Protein AF-A0A1U7H948-F1 (afdb_monomer)

Mean predicted aligned error: 4.13 Å

Nearest PDB structures (foldseek):
  3bcq-assembly1_A  TM=4.196E-01  e=9.488E+00  Brycon cephalus
  7r0e-assembly1_C  TM=2.460E-01  e=8.887E+00  Influenza A virus (A/Zhejiang/DTID-ZJU01/2013(H7N9))

Foldseek 3Di:
DWWKAFPVGDIDDDPDLQVVLVVVQVPDPDDAPDSLRSLVSVQVVCCVPPVAHADRPDSVSRVVSCCVVRRMHIDDDPPD

Secondary structure (DSSP, 8-state):
-EEEEETT--EEEESSHHHHHHHHHHHS----SSHHHHHHHHHHHHHHHT------SSHHHHHHHHHHTTSEEEEEE---

pLDDT: mean 90.7, std 9.7, range [45.88, 97.0]

Radius of gyration: 11.97 Å; Cα contacts (8 Å, |Δi|>4): 107; chains: 1; bounding box: 22×27×35 Å

Structure (mmCIF, N/CA/C/O backbone):
data_AF-A0A1U7H948-F1
#
_entry.id   AF-A0A1U7H948-F1
#
loop_
_atom_site.group_PDB
_atom_site.id
_atom_site.type_symbol
_atom_site.label_atom_id
_atom_site.label_alt_id
_atom_site.label_comp_id
_atom_site.label_asym_id
_atom_site.label_entity_id
_atom_site.label_seq_id
_atom_site.pdbx_PDB_ins_code
_atom_site.Cartn_x
_atom_site.Cartn_y
_atom_site.Cartn_z
_atom_site.occupancy
_atom_site.B_iso_or_equiv
_atom_site.auth_seq_id
_atom_site.auth_comp_id
_atom_site.auth_asym_id
_atom_site.auth_atom_id
_atom_site.pdbx_PDB_model_num
ATOM 1 N N . MET A 1 1 ? 4.829 -5.672 -16.242 1.00 81.81 1 MET A N 1
ATOM 2 C CA . MET A 1 1 ? 3.594 -4.915 -15.986 1.00 81.81 1 MET A CA 1
ATOM 3 C C . MET A 1 1 ? 2.525 -5.798 -15.372 1.00 81.81 1 MET A C 1
ATOM 5 O O . MET A 1 1 ? 2.127 -6.789 -15.981 1.00 81.81 1 MET A O 1
ATOM 9 N N . THR A 1 2 ? 2.064 -5.415 -14.184 1.00 89.44 2 THR A N 1
ATOM 10 C CA . THR A 1 2 ? 0.999 -6.092 -13.436 1.00 89.44 2 THR A CA 1
ATOM 11 C C . THR A 1 2 ? -0.185 -5.144 -13.279 1.00 89.44 2 THR A C 1
ATOM 13 O O . THR A 1 2 ? -0.002 -3.949 -13.027 1.00 89.44 2 THR A O 1
ATOM 16 N N . ILE A 1 3 ? -1.401 -5.668 -13.439 1.00 92.69 3 ILE A N 1
ATOM 17 C CA . ILE A 1 3 ? -2.635 -4.891 -13.281 1.00 92.69 3 ILE A CA 1
ATOM 18 C C . ILE A 1 3 ? -3.207 -5.138 -11.889 1.00 92.69 3 ILE A C 1
ATOM 20 O O . ILE A 1 3 ? -3.552 -6.271 -11.540 1.00 92.69 3 ILE A O 1
ATOM 24 N N . TYR A 1 4 ? -3.369 -4.062 -11.126 1.00 93.81 4 TYR A N 1
ATOM 25 C CA . TYR A 1 4 ? -3.940 -4.072 -9.786 1.00 93.81 4 TYR A CA 1
ATOM 26 C C . TYR A 1 4 ? -5.274 -3.343 -9.762 1.00 93.81 4 TYR A C 1
ATOM 28 O O . TYR A 1 4 ? -5.459 -2.352 -10.466 1.00 93.81 4 TYR A O 1
ATOM 36 N N . VAL A 1 5 ? -6.204 -3.806 -8.933 1.00 94.25 5 VAL A N 1
ATOM 37 C CA . VAL A 1 5 ? -7.525 -3.197 -8.783 1.00 94.25 5 VAL A CA 1
ATOM 38 C C . VAL A 1 5 ? -7.885 -3.035 -7.320 1.00 94.25 5 VAL A C 1
ATOM 40 O O . VAL A 1 5 ? -7.756 -3.972 -6.540 1.00 94.25 5 VAL A O 1
ATOM 43 N N . THR A 1 6 ? -8.329 -1.841 -6.935 1.00 92.81 6 THR A N 1
ATOM 44 C CA . THR A 1 6 ? -8.815 -1.579 -5.574 1.00 92.81 6 THR A CA 1
ATOM 45 C C . THR A 1 6 ? -10.222 -2.127 -5.380 1.00 92.81 6 THR A C 1
ATOM 47 O O . THR A 1 6 ? -10.965 -2.311 -6.344 1.00 92.81 6 THR A O 1
ATOM 50 N N . ARG A 1 7 ? -10.660 -2.274 -4.124 1.00 88.25 7 ARG A N 1
ATOM 51 C CA . ARG A 1 7 ? -12.067 -2.599 -3.792 1.00 88.25 7 ARG A CA 1
ATOM 52 C C . ARG A 1 7 ? -13.097 -1.692 -4.470 1.00 88.25 7 ARG A C 1
ATOM 54 O O . ARG A 1 7 ? -14.212 -2.119 -4.742 1.00 88.25 7 ARG A O 1
ATOM 61 N N . GLN A 1 8 ? -12.731 -0.439 -4.732 1.00 88.00 8 GLN A N 1
ATOM 62 C CA . GLN A 1 8 ? -13.600 0.553 -5.373 1.00 88.00 8 GLN A CA 1
ATOM 63 C C . GLN A 1 8 ? -13.643 0.399 -6.905 1.00 88.00 8 GLN A C 1
ATOM 65 O O . GLN A 1 8 ? -14.332 1.155 -7.585 1.00 88.00 8 GLN A O 1
ATOM 70 N N . GLY A 1 9 ? -12.901 -0.562 -7.462 1.00 89.56 9 GLY A N 1
ATOM 71 C CA . GLY A 1 9 ? -12.829 -0.836 -8.894 1.00 89.56 9 GLY A CA 1
ATOM 72 C C . GLY A 1 9 ? -11.824 0.031 -9.652 1.00 89.56 9 GLY A C 1
ATOM 73 O O . GLY A 1 9 ? -11.799 -0.020 -10.883 1.00 89.56 9 GLY A O 1
ATOM 74 N N . THR A 1 10 ? -10.988 0.816 -8.960 1.00 92.25 10 THR A N 1
ATOM 75 C CA . THR A 1 10 ? -9.957 1.606 -9.647 1.00 92.25 10 THR A CA 1
ATOM 76 C C . THR A 1 10 ? -8.800 0.719 -10.060 1.00 92.25 10 THR A C 1
ATOM 78 O O . THR A 1 10 ? -8.362 -0.105 -9.262 1.00 92.25 10 THR A O 1
ATOM 81 N N . LYS A 1 11 ? -8.311 0.893 -11.289 1.00 93.50 11 LYS A N 1
ATOM 82 C CA . LYS A 1 11 ? -7.238 0.081 -11.860 1.00 93.50 11 LYS A CA 1
ATOM 83 C C . LYS A 1 11 ? -5.922 0.846 -11.900 1.00 93.50 11 LYS A C 1
ATOM 85 O O . LYS A 1 11 ? -5.903 1.997 -12.324 1.00 93.50 11 LYS A O 1
ATOM 90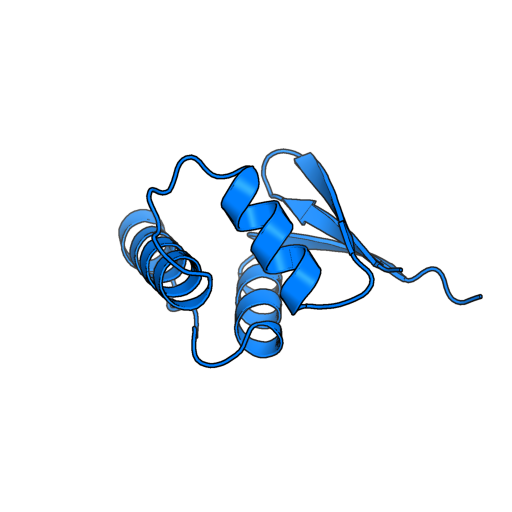 N N . PHE A 1 12 ? -4.847 0.153 -11.558 1.00 93.44 12 PHE A N 1
ATOM 91 C CA . PHE A 1 12 ? -3.473 0.620 -11.653 1.00 93.44 12 PHE A CA 1
ATOM 92 C C . PHE A 1 12 ? -2.657 -0.351 -12.493 1.00 93.44 12 PHE A C 1
ATOM 94 O O . PHE A 1 12 ? -2.803 -1.567 -12.360 1.00 9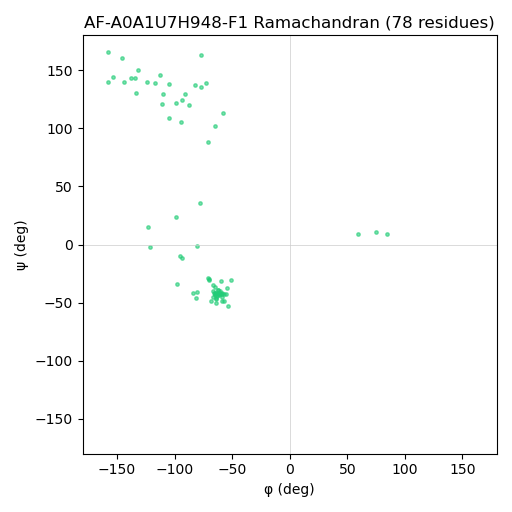3.44 12 PHE A O 1
ATOM 101 N N . ASN A 1 13 ? -1.784 0.196 -13.328 1.00 93.62 13 ASN A N 1
ATOM 102 C CA . ASN A 1 13 ? -0.777 -0.574 -14.043 1.00 93.62 13 ASN A CA 1
ATOM 103 C C . ASN A 1 13 ? 0.565 -0.174 -13.454 1.00 93.62 13 ASN A C 1
ATOM 105 O O . ASN A 1 13 ? 0.895 1.009 -13.484 1.00 93.62 13 ASN A O 1
ATOM 109 N N . ALA A 1 14 ? 1.308 -1.132 -12.917 1.00 92.50 14 ALA A N 1
ATOM 110 C CA . ALA A 1 14 ? 2.617 -0.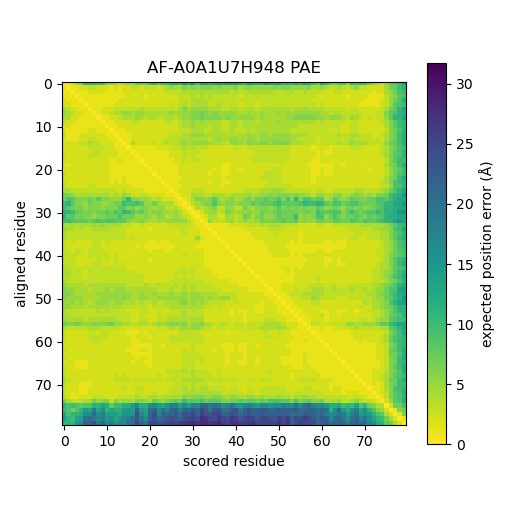858 -12.346 1.00 92.50 14 ALA A CA 1
ATOM 111 C C . ALA A 1 14 ? 3.612 -1.950 -12.737 1.00 92.50 14 ALA A C 1
ATOM 113 O O . ALA A 1 14 ? 3.267 -3.136 -12.818 1.00 92.50 14 ALA A O 1
ATOM 114 N N . ASP A 1 15 ? 4.852 -1.543 -12.977 1.00 91.19 15 ASP A N 1
ATOM 115 C CA . ASP A 1 15 ? 5.987 -2.430 -13.220 1.00 91.19 15 ASP A CA 1
ATOM 116 C C . ASP A 1 15 ? 6.768 -2.732 -11.935 1.00 91.19 15 ASP A C 1
ATOM 118 O O . ASP A 1 15 ? 7.583 -3.655 -11.910 1.00 91.19 15 ASP A O 1
ATOM 122 N N . SER A 1 16 ? 6.500 -1.998 -10.851 1.00 93.62 16 SER A N 1
ATOM 123 C CA . SER A 1 16 ? 7.099 -2.240 -9.538 1.00 93.62 16 SER A CA 1
ATOM 124 C C . SER A 1 16 ? 6.149 -1.934 -8.381 1.00 93.62 16 SER A 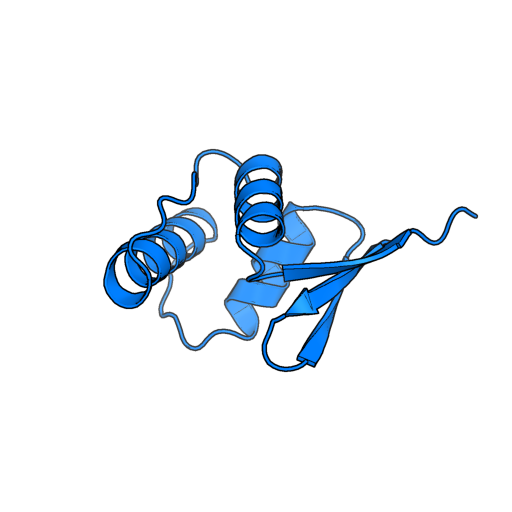C 1
ATOM 126 O O . SER A 1 16 ? 5.188 -1.175 -8.513 1.00 93.62 16 SER A O 1
ATOM 128 N N . ALA A 1 17 ? 6.460 -2.498 -7.211 1.00 93.50 17 ALA A N 1
ATOM 129 C CA . ALA A 1 17 ? 5.748 -2.210 -5.973 1.00 93.50 17 ALA A CA 1
ATOM 130 C C . ALA A 1 17 ? 5.807 -0.716 -5.613 1.00 93.50 17 ALA A C 1
ATOM 132 O O . ALA A 1 17 ? 4.783 -0.112 -5.310 1.00 93.50 17 ALA A O 1
ATOM 133 N N . THR A 1 18 ? 6.985 -0.098 -5.713 1.00 95.50 18 THR A N 1
ATOM 134 C CA . THR A 1 18 ? 7.167 1.337 -5.451 1.00 95.50 18 THR A CA 1
ATOM 135 C C . THR A 1 18 ? 6.267 2.194 -6.336 1.00 95.50 18 THR A C 1
ATOM 137 O O . THR A 1 18 ? 5.542 3.036 -5.817 1.00 95.50 18 THR A O 1
ATOM 140 N N . GLU A 1 19 ? 6.250 1.931 -7.645 1.00 95.50 19 GLU A N 1
ATOM 141 C CA . GLU A 1 19 ? 5.416 2.671 -8.598 1.00 95.50 19 GLU A CA 1
ATOM 142 C C . GLU A 1 19 ? 3.923 2.546 -8.265 1.00 95.50 19 GLU A C 1
ATOM 144 O O . GLU A 1 19 ? 3.188 3.532 -8.290 1.00 95.50 19 GLU A O 1
ATOM 149 N N . LEU A 1 20 ? 3.460 1.350 -7.895 1.00 95.44 20 LEU A N 1
ATOM 150 C CA . LEU A 1 20 ? 2.076 1.160 -7.469 1.00 95.44 20 LEU A CA 1
ATOM 151 C C . LEU A 1 20 ? 1.751 1.981 -6.211 1.00 95.44 20 LEU A C 1
ATOM 153 O O . LEU A 1 20 ? 0.690 2.600 -6.148 1.00 95.44 20 LEU A O 1
ATOM 157 N N . VAL A 1 21 ? 2.637 2.007 -5.211 1.00 95.31 21 VAL A N 1
ATOM 158 C CA . VAL A 1 21 ? 2.411 2.806 -3.994 1.00 95.31 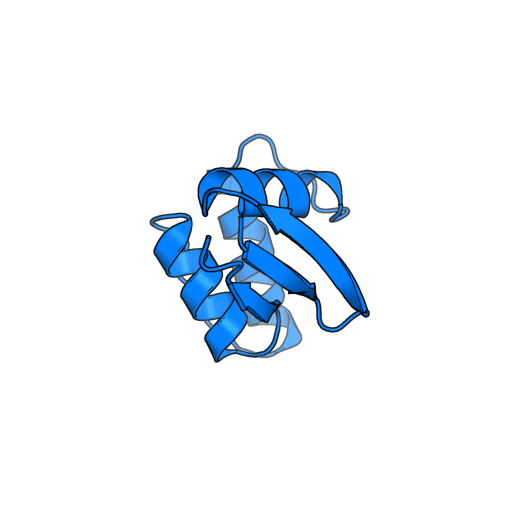21 VAL A CA 1
ATOM 159 C C . VAL A 1 21 ? 2.400 4.304 -4.315 1.00 95.31 21 VAL A C 1
ATOM 161 O O . VAL A 1 21 ? 1.582 5.027 -3.753 1.00 95.31 21 VAL A O 1
ATOM 164 N N . GLU A 1 22 ? 3.233 4.773 -5.246 1.00 94.81 22 GLU A N 1
ATOM 165 C CA . GLU A 1 22 ? 3.214 6.166 -5.717 1.00 94.81 22 GLU A CA 1
ATOM 166 C C . GLU A 1 22 ? 1.882 6.504 -6.404 1.00 94.81 22 GLU A C 1
ATOM 168 O O . GLU A 1 22 ? 1.264 7.528 -6.107 1.00 94.81 22 GLU A O 1
ATOM 173 N N . GLN A 1 23 ? 1.380 5.620 -7.271 1.00 94.81 23 GLN A N 1
ATOM 174 C CA . GLN A 1 23 ? 0.072 5.799 -7.908 1.00 94.81 23 GLN A CA 1
ATOM 175 C C . GLN A 1 23 ? -1.070 5.812 -6.878 1.00 94.81 23 GLN A C 1
ATOM 177 O O . GLN A 1 23 ? -1.956 6.667 -6.950 1.00 94.81 23 GLN A O 1
ATOM 182 N N . LEU A 1 24 ? -1.028 4.916 -5.884 1.00 93.94 24 LEU A N 1
ATOM 183 C CA . LEU A 1 24 ? -1.983 4.896 -4.772 1.00 93.94 24 LEU A CA 1
ATOM 184 C C . LEU A 1 24 ? -1.928 6.196 -3.963 1.00 93.94 24 LEU A C 1
ATOM 186 O O . LEU A 1 24 ? -2.976 6.750 -3.637 1.00 93.94 24 LEU A O 1
ATOM 190 N N . GLN A 1 25 ? -0.729 6.713 -3.683 1.00 93.88 25 GLN A N 1
ATOM 191 C CA . GLN A 1 25 ? -0.543 7.979 -2.976 1.00 93.88 25 GLN A CA 1
ATOM 192 C C . GLN A 1 25 ? -1.158 9.156 -3.739 1.00 93.88 25 GLN A C 1
ATOM 194 O O . GLN A 1 25 ? -1.777 10.023 -3.129 1.00 93.88 25 GLN A O 1
ATOM 199 N N . HIS A 1 26 ? -1.000 9.198 -5.064 1.00 90.06 26 HIS A N 1
ATOM 200 C CA . HIS A 1 26 ? -1.562 10.263 -5.895 1.00 90.06 26 HIS A CA 1
ATOM 201 C C . HIS A 1 26 ? -3.085 10.206 -6.016 1.00 90.06 26 HIS A C 1
ATOM 203 O O . HIS A 1 26 ? -3.724 11.245 -6.195 1.00 90.06 26 HIS A O 1
ATOM 209 N N . GLN A 1 27 ? -3.665 9.010 -5.949 1.00 88.31 27 GLN A N 1
ATOM 210 C CA . GLN A 1 27 ? -5.106 8.829 -6.051 1.00 88.31 27 GLN A CA 1
ATOM 211 C C . GLN A 1 27 ? -5.826 9.042 -4.715 1.00 88.31 27 GLN A C 1
ATOM 213 O O . GLN A 1 27 ? -6.914 9.622 -4.679 1.00 88.31 27 GLN A O 1
ATOM 218 N N . GLU A 1 28 ? -5.264 8.535 -3.621 1.00 82.06 28 GLU A N 1
ATOM 219 C CA . GLU A 1 28 ? -5.884 8.641 -2.308 1.00 82.06 28 GLU A CA 1
ATOM 220 C C . GLU A 1 28 ? -5.784 10.075 -1.781 1.00 82.06 28 GLU A C 1
ATOM 222 O O . GLU A 1 28 ? -4.750 10.733 -1.848 1.00 82.06 28 GLU A O 1
ATOM 227 N N . SER A 1 29 ? -6.856 10.566 -1.160 1.00 80.25 29 SER A N 1
ATOM 228 C CA . SER A 1 29 ? -6.873 11.894 -0.524 1.00 80.25 29 SER A CA 1
ATOM 229 C C . SER A 1 29 ? -6.166 11.903 0.842 1.00 80.25 29 SER A C 1
ATOM 231 O O . SER A 1 29 ? -6.600 12.576 1.778 1.00 80.25 29 SER A O 1
ATOM 233 N N . ILE A 1 30 ? -5.089 11.127 0.981 1.00 82.81 30 ILE A N 1
ATOM 234 C CA . ILE A 1 30 ? -4.290 11.022 2.200 1.00 82.81 30 ILE A CA 1
ATOM 235 C C . ILE A 1 30 ? -3.128 12.007 2.090 1.00 82.81 30 ILE A C 1
ATOM 237 O O . ILE A 1 30 ? -2.146 11.773 1.384 1.00 82.81 30 ILE A O 1
ATOM 241 N N . SER A 1 31 ? -3.233 13.114 2.829 1.00 84.62 31 SER A N 1
ATOM 242 C CA . SER A 1 31 ? -2.144 14.083 2.948 1.00 84.62 31 SER A CA 1
ATOM 243 C C . SER A 1 31 ? -0.901 13.387 3.497 1.00 84.62 31 SER A C 1
ATOM 245 O O . SER A 1 31 ? -0.888 12.947 4.645 1.00 84.62 31 SER A O 1
ATOM 247 N N . SER A 1 32 ? 0.135 13.293 2.673 1.00 89.12 32 SER A N 1
ATOM 248 C CA . SER A 1 32 ? 1.377 12.599 2.995 1.00 89.12 32 SER A CA 1
ATOM 249 C C . SER A 1 32 ? 2.559 13.336 2.375 1.00 89.12 32 SER A C 1
ATOM 251 O O . SER A 1 32 ? 2.475 13.835 1.256 1.00 89.12 32 SER A O 1
ATOM 253 N N . ASN A 1 33 ? 3.660 13.433 3.120 1.00 88.12 33 ASN A N 1
ATOM 254 C CA . ASN A 1 33 ? 4.855 14.170 2.676 1.00 88.12 33 ASN A CA 1
ATOM 255 C C . ASN A 1 33 ? 5.909 13.267 2.017 1.00 88.12 33 ASN A C 1
ATOM 257 O O . ASN A 1 33 ? 6.902 13.751 1.478 1.00 88.12 33 ASN A O 1
ATOM 261 N N . SER A 1 34 ? 5.727 11.951 2.108 1.00 92.81 34 SER A N 1
ATOM 262 C CA . SER A 1 34 ? 6.603 10.938 1.527 1.00 92.81 34 SER A CA 1
ATOM 263 C C . SER A 1 34 ? 5.845 9.626 1.341 1.00 92.81 34 SER A C 1
ATOM 265 O O . SER A 1 34 ? 4.786 9.424 1.941 1.00 92.81 34 SER A O 1
ATOM 267 N N . LEU A 1 35 ? 6.419 8.710 0.561 1.00 92.69 35 LEU A N 1
ATOM 268 C CA . LEU A 1 35 ? 5.856 7.377 0.346 1.00 92.69 35 LEU A CA 1
ATOM 269 C C . LEU A 1 35 ? 5.729 6.583 1.660 1.00 92.69 35 LEU A C 1
ATOM 271 O O . LEU A 1 35 ? 4.720 5.932 1.914 1.00 92.69 35 LEU A O 1
ATOM 275 N N . GLN A 1 36 ? 6.728 6.693 2.542 1.00 95.25 36 GLN A N 1
ATOM 276 C CA . GLN A 1 36 ? 6.708 6.058 3.862 1.00 95.25 36 GLN A CA 1
ATOM 277 C C . GLN A 1 36 ? 5.596 6.614 4.759 1.00 95.25 36 GLN A C 1
ATOM 279 O O . GLN A 1 36 ? 4.942 5.855 5.476 1.00 95.25 36 GLN A O 1
ATOM 284 N N . ASP A 1 37 ? 5.390 7.933 4.738 1.00 95.00 37 ASP A N 1
ATOM 285 C CA . ASP A 1 37 ? 4.306 8.581 5.478 1.00 95.00 37 ASP A CA 1
ATOM 286 C C . ASP A 1 37 ? 2.948 8.123 4.938 1.00 95.00 37 ASP A C 1
ATOM 288 O O . ASP A 1 37 ? 2.107 7.681 5.715 1.00 95.00 37 ASP A O 1
ATOM 292 N N . PHE A 1 38 ? 2.774 8.092 3.612 1.00 96.19 38 PHE A N 1
ATOM 293 C CA . PHE A 1 38 ? 1.571 7.553 2.977 1.00 96.19 38 PHE A CA 1
ATOM 294 C C . PHE A 1 38 ? 1.253 6.124 3.438 1.00 96.19 3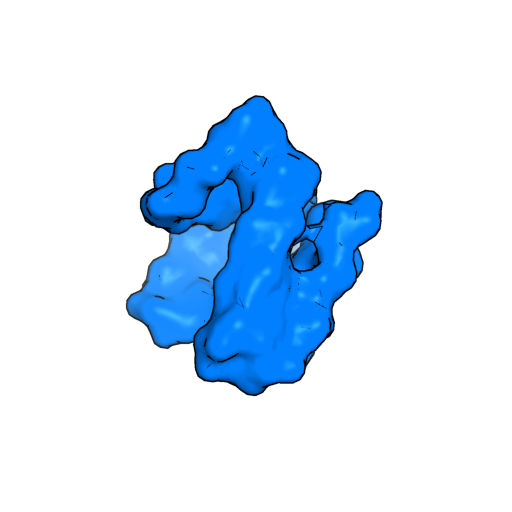8 PHE A C 1
ATOM 296 O O . PHE A 1 38 ? 0.151 5.879 3.934 1.00 96.19 38 PHE A O 1
ATOM 303 N N . MET A 1 39 ? 2.220 5.202 3.353 1.00 96.56 39 MET A N 1
ATOM 304 C CA . MET A 1 39 ? 2.031 3.815 3.796 1.00 96.56 39 MET A CA 1
ATOM 305 C C . MET A 1 39 ? 1.606 3.746 5.270 1.00 96.56 39 MET A C 1
ATOM 307 O O . MET A 1 39 ? 0.684 3.008 5.614 1.00 96.56 39 MET A O 1
ATOM 311 N N . ASN A 1 40 ? 2.219 4.556 6.140 1.00 96.31 40 ASN A N 1
ATOM 312 C CA . ASN A 1 40 ? 1.870 4.624 7.563 1.00 96.31 40 ASN A CA 1
ATOM 313 C C . ASN A 1 40 ? 0.453 5.162 7.805 1.00 96.31 40 ASN A C 1
ATOM 315 O O . ASN A 1 40 ? -0.278 4.608 8.630 1.00 96.31 40 ASN A O 1
ATOM 319 N N . GLN A 1 41 ? 0.047 6.220 7.100 1.00 95.44 41 GLN A N 1
ATOM 320 C CA . GLN A 1 41 ? -1.305 6.773 7.220 1.00 95.44 41 GLN A CA 1
ATOM 321 C C . GLN A 1 41 ? -2.359 5.783 6.712 1.00 95.44 41 GLN A C 1
ATOM 323 O O . GLN A 1 41 ? -3.386 5.594 7.364 1.00 95.44 41 GLN A O 1
ATOM 328 N N . MET A 1 42 ? -2.090 5.109 5.591 1.00 94.44 42 MET A N 1
ATOM 329 C CA . MET A 1 42 ? -2.981 4.088 5.043 1.00 94.44 42 MET A CA 1
ATOM 330 C C . MET A 1 42 ? -3.112 2.895 5.997 1.00 94.44 42 MET A C 1
ATOM 332 O O . MET A 1 42 ? -4.225 2.499 6.329 1.00 94.44 42 MET A O 1
ATOM 336 N N . ALA A 1 43 ? -2.002 2.382 6.536 1.00 95.50 43 ALA A N 1
ATOM 337 C CA . ALA A 1 43 ? -2.029 1.306 7.527 1.00 95.50 43 ALA A CA 1
ATOM 338 C C . ALA A 1 43 ? -2.819 1.694 8.786 1.00 95.50 43 ALA A C 1
ATOM 340 O O . ALA A 1 43 ? -3.624 0.910 9.291 1.00 95.50 43 ALA A O 1
ATOM 341 N N . LYS A 1 44 ? -2.654 2.933 9.269 1.00 95.12 44 LYS A N 1
ATOM 342 C CA . LYS A 1 44 ? -3.437 3.465 10.392 1.00 95.12 44 LYS A CA 1
ATOM 343 C C . LYS A 1 44 ? -4.931 3.523 10.072 1.00 95.12 44 LYS A C 1
ATOM 345 O O . LYS A 1 44 ? -5.745 3.222 10.947 1.00 95.12 44 LYS A O 1
ATOM 350 N N . ARG A 1 45 ? -5.294 3.896 8.843 1.00 92.81 45 ARG A N 1
ATOM 351 C CA . ARG A 1 45 ? -6.681 3.901 8.371 1.00 92.81 45 ARG A CA 1
ATOM 352 C C . ARG A 1 45 ? -7.259 2.487 8.351 1.00 92.81 45 ARG A C 1
ATOM 354 O O . ARG A 1 45 ? -8.278 2.277 8.996 1.00 92.81 45 ARG A O 1
ATOM 361 N N . CYS A 1 46 ? -6.573 1.515 7.745 1.00 93.25 46 CYS A N 1
ATOM 362 C CA . CYS A 1 46 ? -6.989 0.104 7.741 1.00 93.25 46 CYS A CA 1
ATOM 363 C C . CYS A 1 46 ? -7.185 -0.447 9.165 1.00 93.25 46 CYS A C 1
ATOM 365 O O . CYS A 1 46 ? -8.188 -1.100 9.454 1.00 93.25 46 CYS A O 1
ATOM 367 N N . GLN A 1 47 ? -6.279 -0.114 10.088 1.00 95.50 47 GLN A N 1
ATOM 368 C CA . GLN A 1 47 ? -6.388 -0.525 11.489 1.00 95.50 47 GLN A CA 1
ATOM 369 C C . GLN A 1 47 ? -7.580 0.122 12.208 1.00 95.50 47 GLN A C 1
ATOM 371 O O . GLN A 1 47 ? -8.170 -0.498 13.092 1.00 95.50 47 GLN A O 1
ATOM 376 N N . THR A 1 48 ? -7.914 1.367 11.864 1.00 94.19 48 THR A N 1
ATOM 377 C CA . THR A 1 48 ? -8.999 2.129 12.501 1.00 94.19 48 THR A CA 1
ATOM 378 C C . THR A 1 48 ? -10.369 1.740 11.950 1.00 94.19 48 THR A C 1
ATOM 380 O O . THR A 1 48 ? -11.322 1.647 12.718 1.00 94.19 48 THR A O 1
ATOM 383 N N . GLU A 1 49 ? -10.469 1.533 10.637 1.00 92.00 49 GLU A N 1
ATOM 384 C CA . GLU A 1 49 ? -11.727 1.227 9.948 1.00 92.00 49 GLU A CA 1
ATOM 385 C C . GLU A 1 49 ? -12.086 -0.261 10.062 1.00 92.00 49 GLU A C 1
ATOM 387 O O . GLU A 1 49 ? -13.213 -0.583 10.432 1.00 92.00 49 GLU A O 1
ATOM 392 N N . ASP A 1 50 ? -11.122 -1.158 9.831 1.00 92.31 50 ASP A N 1
ATOM 393 C CA . ASP A 1 50 ? -11.379 -2.599 9.689 1.00 92.31 50 ASP A CA 1
ATOM 394 C C . ASP A 1 50 ? -10.624 -3.464 10.717 1.00 92.31 50 ASP A C 1
ATOM 396 O O . ASP A 1 50 ? -10.763 -4.687 10.736 1.00 92.31 50 ASP A O 1
ATOM 400 N N . GLY A 1 51 ? -9.807 -2.861 11.588 1.00 94.12 51 GLY A N 1
ATOM 401 C CA . GLY A 1 51 ? -9.031 -3.602 12.587 1.00 94.12 51 GLY A CA 1
ATOM 402 C C . GLY A 1 51 ? -7.811 -4.344 12.025 1.00 94.12 51 GLY A C 1
ATOM 403 O O . GLY A 1 51 ? -7.212 -5.146 12.742 1.00 94.12 51 GLY A O 1
ATOM 404 N N . VAL A 1 52 ? -7.437 -4.079 10.770 1.00 95.06 52 VAL A N 1
ATOM 405 C CA . VAL A 1 52 ? -6.377 -4.789 10.045 1.00 95.06 52 VAL A CA 1
ATOM 406 C C . VAL A 1 52 ? -5.018 -4.115 10.233 1.00 95.06 52 VAL A C 1
ATOM 408 O O . VAL A 1 52 ? -4.860 -2.923 9.969 1.00 95.06 52 VAL A O 1
ATOM 411 N N . ALA A 1 53 ? -4.010 -4.905 10.606 1.00 94.81 53 ALA A N 1
ATOM 412 C CA . ALA A 1 53 ? -2.625 -4.457 10.663 1.00 94.81 53 ALA A CA 1
ATOM 413 C C . ALA A 1 53 ? -1.940 -4.642 9.299 1.00 94.81 53 ALA A C 1
ATOM 415 O O . ALA A 1 53 ? -1.808 -5.765 8.817 1.00 94.81 53 ALA A O 1
ATOM 416 N N . ILE A 1 54 ? -1.470 -3.541 8.711 1.00 96.81 54 ILE A N 1
ATOM 417 C CA . ILE A 1 54 ? -0.707 -3.519 7.456 1.00 96.81 54 ILE A CA 1
ATOM 418 C C . ILE A 1 54 ? 0.739 -3.127 7.768 1.00 96.81 54 ILE A C 1
ATOM 420 O O . ILE A 1 54 ? 0.984 -2.134 8.458 1.00 96.81 54 ILE A O 1
ATOM 424 N N . ARG A 1 55 ? 1.711 -3.897 7.273 1.00 96.75 55 ARG A N 1
ATOM 425 C CA . ARG A 1 55 ? 3.140 -3.613 7.451 1.00 96.75 55 ARG A CA 1
ATOM 426 C C . ARG A 1 55 ? 3.602 -2.586 6.423 1.00 96.75 55 ARG A C 1
ATOM 428 O O . ARG A 1 55 ? 3.271 -2.669 5.249 1.00 96.75 55 ARG A O 1
ATOM 435 N N . THR A 1 56 ? 4.412 -1.633 6.870 1.00 96.06 56 THR A N 1
ATOM 436 C CA . THR A 1 56 ? 4.807 -0.454 6.077 1.00 96.06 56 THR A CA 1
ATOM 437 C C . THR A 1 56 ? 6.321 -0.319 5.917 1.00 96.06 56 THR A C 1
ATOM 439 O O . THR A 1 56 ? 6.809 0.752 5.572 1.00 96.06 56 THR A O 1
ATOM 442 N N . LEU A 1 57 ? 7.071 -1.388 6.207 1.00 92.44 57 LEU A N 1
ATOM 443 C CA . LEU A 1 57 ? 8.540 -1.409 6.167 1.00 92.44 57 LEU A CA 1
ATOM 444 C C . LEU A 1 57 ? 9.097 -1.332 4.742 1.00 92.44 57 LEU A C 1
ATOM 446 O O . LEU A 1 57 ? 10.205 -0.842 4.553 1.00 92.44 57 LEU A O 1
ATOM 450 N N . ASP A 1 58 ? 8.345 -1.854 3.775 1.00 94.88 58 ASP A N 1
ATOM 451 C CA . ASP A 1 58 ? 8.735 -1.942 2.373 1.00 94.88 58 ASP A CA 1
ATOM 452 C C . ASP A 1 58 ? 7.478 -1.963 1.476 1.00 94.88 58 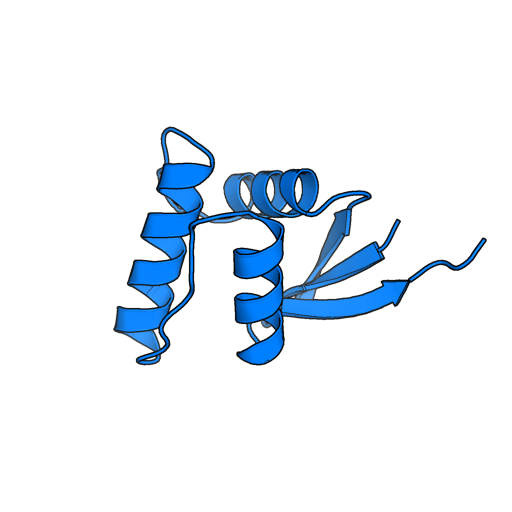ASP A C 1
ATOM 454 O O . ASP A 1 58 ? 6.473 -2.564 1.885 1.00 94.88 58 ASP A O 1
ATOM 458 N N . PRO A 1 59 ? 7.505 -1.337 0.281 1.00 95.44 59 PRO A N 1
ATOM 459 C CA . PRO A 1 59 ? 6.384 -1.346 -0.659 1.00 95.44 59 PRO A CA 1
ATOM 460 C C . PRO A 1 59 ? 5.880 -2.744 -1.040 1.00 95.44 59 PRO A C 1
ATOM 462 O O . PRO A 1 59 ? 4.670 -2.929 -1.166 1.00 95.44 59 PRO A O 1
ATOM 465 N N . GLU A 1 60 ? 6.758 -3.739 -1.196 1.00 95.69 60 GLU A N 1
ATOM 466 C CA . GLU A 1 60 ? 6.353 -5.103 -1.557 1.00 95.69 60 GLU A CA 1
ATOM 467 C C . GLU A 1 60 ? 5.536 -5.751 -0.438 1.00 95.69 60 GLU A C 1
ATOM 469 O O . GLU A 1 60 ? 4.474 -6.325 -0.687 1.00 95.69 60 GLU A O 1
ATOM 474 N N . ILE A 1 61 ? 5.998 -5.614 0.809 1.00 95.69 61 ILE A N 1
ATOM 475 C CA . ILE A 1 61 ? 5.295 -6.147 1.983 1.00 95.69 61 ILE A CA 1
ATOM 476 C C . ILE A 1 61 ? 3.956 -5.425 2.161 1.00 95.69 61 ILE A C 1
ATOM 478 O O . ILE A 1 61 ? 2.937 -6.065 2.417 1.00 95.69 61 ILE A O 1
ATOM 482 N N . PHE A 1 62 ? 3.952 -4.103 1.989 1.00 97.00 62 PHE A N 1
ATOM 483 C CA . PHE A 1 62 ? 2.750 -3.283 2.073 1.00 97.00 62 PHE A CA 1
ATOM 484 C C . PHE A 1 62 ? 1.692 -3.722 1.053 1.00 97.00 62 PHE A C 1
ATOM 486 O O . PHE A 1 62 ? 0.543 -3.962 1.417 1.00 97.00 62 PHE A O 1
ATOM 493 N N . ILE A 1 63 ? 2.078 -3.901 -0.213 1.00 95.81 63 ILE A N 1
ATOM 494 C CA . ILE A 1 63 ? 1.168 -4.361 -1.269 1.00 95.81 63 ILE A CA 1
ATOM 495 C C . ILE A 1 63 ? 0.684 -5.786 -1.009 1.00 95.81 63 ILE A C 1
ATOM 497 O O . ILE A 1 63 ? -0.505 -6.056 -1.176 1.00 95.81 63 ILE A O 1
ATOM 501 N N . ALA A 1 64 ? 1.565 -6.687 -0.569 1.00 95.44 64 ALA A N 1
ATOM 502 C CA . ALA A 1 64 ? 1.179 -8.050 -0.220 1.00 95.44 64 ALA A CA 1
ATOM 503 C C . ALA A 1 64 ? 0.113 -8.068 0.887 1.00 95.44 64 ALA A C 1
ATOM 505 O O . ALA A 1 64 ? -0.879 -8.786 0.766 1.00 95.44 64 ALA A O 1
ATOM 506 N N . ASP A 1 65 ? 0.266 -7.231 1.916 1.00 96.69 65 ASP A N 1
ATOM 507 C CA . ASP A 1 65 ? -0.719 -7.097 2.990 1.00 96.69 65 ASP A CA 1
ATOM 508 C C . ASP A 1 65 ? -2.037 -6.494 2.486 1.00 96.69 65 ASP A C 1
ATOM 510 O O . ASP A 1 65 ? -3.109 -6.965 2.869 1.00 96.69 65 ASP A O 1
ATOM 514 N N . LEU A 1 66 ? -1.995 -5.497 1.595 1.00 95.50 66 LEU A N 1
ATOM 515 C CA . LEU A 1 66 ? -3.209 -4.952 0.976 1.00 95.50 66 LEU A CA 1
ATOM 516 C C . LEU A 1 66 ? -3.954 -6.003 0.147 1.00 95.50 66 LEU A C 1
ATOM 518 O O . LEU A 1 66 ? -5.183 -6.035 0.184 1.00 95.50 66 LEU A O 1
ATOM 522 N N . ILE A 1 67 ? -3.231 -6.865 -0.572 1.00 95.19 67 ILE A N 1
ATOM 523 C CA . ILE A 1 67 ? -3.823 -7.960 -1.349 1.00 95.19 67 ILE A CA 1
ATOM 524 C C . ILE A 1 67 ? -4.418 -9.021 -0.428 1.00 95.19 67 ILE A C 1
ATOM 526 O O . ILE A 1 67 ? -5.564 -9.421 -0.604 1.00 95.19 67 ILE A O 1
ATOM 530 N N . GLN A 1 68 ? -3.658 -9.457 0.578 1.00 95.38 68 GLN A N 1
ATOM 531 C CA . GLN A 1 68 ? -4.094 -10.481 1.526 1.00 95.38 68 GLN A CA 1
ATOM 532 C C . GLN A 1 68 ? -5.351 -10.062 2.296 1.00 95.38 68 GLN A C 1
ATOM 534 O O . GLN A 1 68 ? -6.153 -10.911 2.674 1.00 95.38 68 GLN A O 1
ATOM 539 N N . ASN A 1 69 ? -5.511 -8.761 2.532 1.00 94.81 69 ASN A N 1
ATOM 540 C CA . ASN A 1 69 ? -6.670 -8.197 3.207 1.00 94.81 69 ASN A CA 1
ATOM 541 C C . ASN A 1 69 ? -7.693 -7.619 2.220 1.00 94.81 69 ASN A C 1
ATOM 543 O O . ASN A 1 69 ? -8.449 -6.739 2.601 1.00 94.81 69 ASN A O 1
ATOM 547 N N . ASP A 1 70 ? -7.725 -8.061 0.962 1.00 92.81 70 ASP A N 1
ATOM 548 C CA . ASP A 1 70 ? -8.713 -7.692 -0.064 1.00 92.81 70 ASP A CA 1
ATOM 549 C C . ASP A 1 70 ? -8.807 -6.197 -0.416 1.00 92.81 70 ASP A C 1
ATOM 551 O O . ASP A 1 70 ? -9.743 -5.805 -1.107 1.00 92.81 70 ASP A O 1
ATOM 555 N N . TYR A 1 71 ? -7.917 -5.316 0.050 1.00 93.19 71 TYR A N 1
ATOM 556 C CA . TYR A 1 71 ? -7.927 -3.892 -0.334 1.00 93.19 71 TYR A CA 1
ATOM 557 C C . TYR A 1 71 ? -7.490 -3.684 -1.782 1.00 93.19 71 TYR A C 1
ATOM 559 O O . TYR A 1 71 ? -7.926 -2.731 -2.439 1.00 93.19 71 TYR A O 1
ATOM 567 N N . LEU A 1 72 ? -6.648 -4.595 -2.263 1.00 94.44 72 LEU A N 1
ATOM 568 C CA . LEU A 1 72 ? -6.122 -4.633 -3.611 1.00 94.44 72 LEU A CA 1
ATOM 569 C C . LEU A 1 72 ? -6.274 -6.051 -4.174 1.00 94.44 72 LEU A C 1
ATOM 571 O O . LEU A 1 72 ? -6.239 -7.035 -3.447 1.00 94.44 72 LEU A O 1
ATOM 575 N N . SER A 1 73 ? -6.435 -6.179 -5.479 1.00 93.94 73 SER A N 1
ATOM 576 C CA . SER A 1 73 ? -6.480 -7.467 -6.168 1.00 93.94 73 SER A CA 1
ATOM 577 C C . SER A 1 73 ? -5.611 -7.407 -7.410 1.00 93.94 73 SER A C 1
ATOM 579 O O . SER A 1 73 ? -5.560 -6.380 -8.082 1.00 93.94 73 SER A O 1
ATOM 581 N N . VAL A 1 74 ? -4.940 -8.509 -7.729 1.00 92.56 74 VAL A N 1
ATOM 582 C CA . VAL A 1 74 ? -4.157 -8.645 -8.961 1.00 92.56 74 VAL A CA 1
ATOM 583 C C . VAL A 1 74 ? -5.053 -9.277 -10.017 1.00 92.56 74 VAL A C 1
ATOM 585 O O . VAL A 1 74 ? -5.628 -10.334 -9.773 1.00 92.56 74 VAL A O 1
ATOM 588 N N . ILE A 1 75 ? -5.205 -8.615 -11.163 1.00 85.31 75 ILE A N 1
ATOM 589 C CA . ILE A 1 75 ? -6.049 -9.109 -12.260 1.00 85.31 75 ILE A CA 1
ATOM 590 C C . ILE A 1 75 ? -5.227 -9.830 -13.321 1.00 85.31 75 ILE A C 1
ATOM 592 O O . ILE A 1 75 ? -5.724 -10.786 -13.907 1.00 85.31 75 ILE A O 1
ATOM 596 N N . ASP A 1 76 ? -3.996 -9.391 -13.573 1.00 74.12 76 ASP A N 1
ATOM 597 C CA . ASP A 1 76 ? -3.167 -10.004 -14.603 1.00 74.12 76 ASP A CA 1
ATOM 598 C C . ASP A 1 76 ? -1.687 -9.720 -14.356 1.00 74.12 76 ASP A C 1
ATOM 600 O O . ASP A 1 76 ? -1.313 -8.596 -13.999 1.00 74.12 76 ASP A O 1
ATOM 604 N N . VAL A 1 77 ? -0.859 -10.736 -14.582 1.00 61.50 77 VAL A N 1
ATOM 605 C CA . VAL A 1 77 ? 0.573 -10.578 -14.831 1.00 61.50 77 VAL A CA 1
ATOM 606 C C . VAL A 1 77 ? 0.692 -10.805 -16.327 1.00 61.50 77 VAL A C 1
ATOM 608 O O . VAL A 1 77 ? 0.464 -11.920 -16.785 1.00 61.50 77 VAL A O 1
ATOM 611 N N . ILE A 1 78 ? 0.969 -9.759 -17.107 1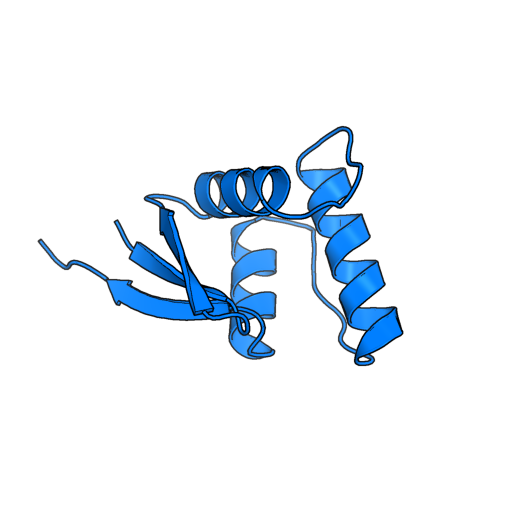.00 54.66 78 ILE A N 1
ATOM 612 C CA . ILE A 1 78 ? 1.213 -9.957 -18.537 1.00 54.66 78 ILE A CA 1
ATOM 613 C C . ILE A 1 78 ? 2.574 -10.654 -18.646 1.00 54.66 78 ILE A C 1
ATOM 615 O O . ILE A 1 78 ? 3.610 -9.990 -18.701 1.00 54.66 78 ILE A O 1
ATOM 619 N N . ASP A 1 79 ? 2.559 -11.986 -18.604 1.00 49.59 79 ASP A N 1
ATOM 620 C CA . ASP A 1 79 ? 3.681 -12.839 -18.984 1.00 49.59 79 ASP A CA 1
ATOM 621 C C . ASP A 1 79 ? 3.905 -12.623 -20.487 1.00 49.59 79 ASP A C 1
ATOM 623 O O . ASP A 1 79 ? 3.120 -13.074 -21.326 1.00 49.59 79 ASP A O 1
ATOM 627 N N . GLY A 1 80 ? 4.928 -11.829 -20.809 1.00 45.88 80 GLY A N 1
ATOM 628 C CA . GLY A 1 80 ? 5.425 -11.626 -22.171 1.00 45.88 80 GLY A CA 1
ATOM 629 C C . GLY A 1 80 ? 6.344 -12.752 -22.615 1.00 4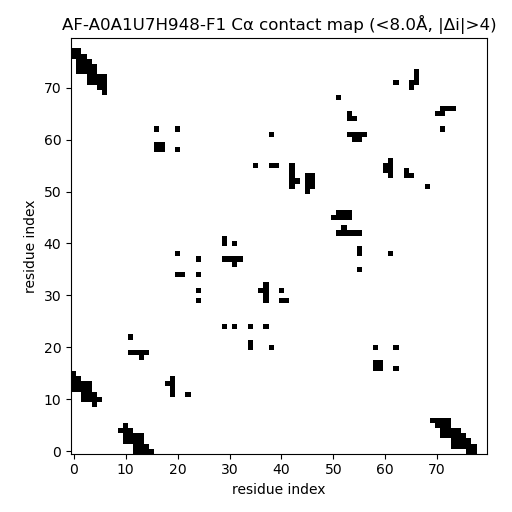5.88 80 GLY A C 1
ATOM 630 O O . GLY A 1 80 ? 7.171 -13.194 -21.786 1.00 45.88 80 GLY A O 1
#

Solvent-accessible surface area (backbone atoms only — not comparable to full-atom values): 4589 Å² total; per-residue (Å²): 89,35,36,36,31,36,76,88,69,51,74,47,80,27,81,45,47,60,54,42,52,52,54,48,50,73,70,46,93,60,92,51,94,43,73,64,48,35,42,48,54,50,25,51,47,40,36,71,78,72,67,41,89,49,54,56,91,44,51,59,57,29,50,51,40,33,38,77,67,58,50,30,43,80,79,43,71,66,84,125

Organism: NCBI:txid1921803

Sequence (80 aa):
MTIYVTRQGTKFNADSATELVEQLQHQESISSNSLQDFMNQMAKRCQTEDGVAIRTLDPEIFIADLIQNDYLSVIDVIDG